Protein AF-A0A2K3M4E5-F1 (afdb_monomer)

Secondary structure (DSSP, 8-state):
-HHHHHHHHHHHHHHHHHHHHS--PPPPP-------TTSPPPHHHHHHHHHHHHHHHHHHHHHHHHHHHTTSS-HHHHHHHHT-GGG-

Solvent-accessible surface area (backbone atoms only — not comparable to full-atom values): 5466 Å² total; per-residue (Å²): 115,76,66,62,53,53,50,50,53,53,54,52,50,54,55,49,54,52,60,68,73,44,78,77,76,76,75,75,75,84,67,81,80,71,80,65,82,86,60,82,79,50,73,69,55,51,52,55,49,49,53,49,53,54,51,52,50,54,53,51,52,52,52,50,52,54,33,38,78,68,66,77,41,52,72,72,57,49,21,60,75,71,69,43,57,94,79,111

Organism: Trifolium pratense (NCBI:txid57577)

Mean predicted aligned error: 15.54 Å

Foldseek 3Di:
DVVVVVVVVVVVVVVVVVCVPDDPDDPPDDDPPPPPVPDDDDPVRVVVVVVVVVVVLVVVLVVLVVCCVVVVDDPCRSCVVNVVNVVD

Sequence (88 aa):
DKSREKQRKKNLLVKKEAKEKEPKPKKPKKTPIVPTAMRKKTAKQRRAQQTVEDEEELTQEYRLLKKLKKGTIDENEYAKLTGTEDLL

Nearest PDB structures (foldseek):
  7r81-assembly1_T1  TM=7.127E-01  e=9.896E-01  Neurospora crassa
  4v8p-assembly4_G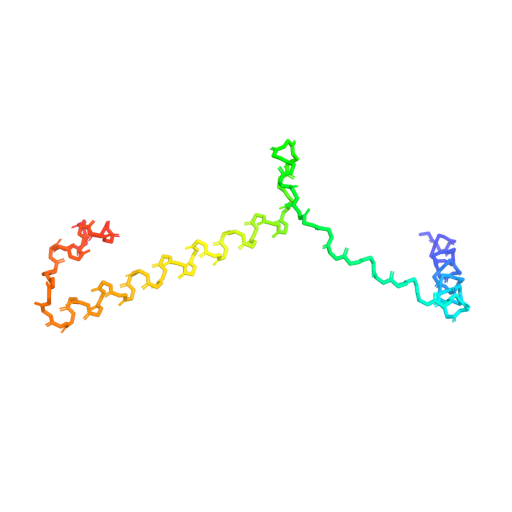O  TM=5.568E-01  e=7.011E-01  Tetrahymena thermophila
  4v8p-assembly3_EO  TM=5.568E-01  e=9.237E-01  Tetrahymena thermophila
  4v8p-assembly1_BO  TM=5.567E-01  e=1.060E+00  Tetrahymena thermophila
  9bdp-assembly1_AL19  TM=5.614E-01  e=2.597E+00  Oryctolagus cuniculus

Radius of gyration: 26.34 Å; Cα contacts (8 Å, |Δi|>4): 19; chains: 1; bounding box: 52×32×66 Å

Structure (mmCIF, N/CA/C/O backbone):
data_AF-A0A2K3M4E5-F1
#
_entry.id   AF-A0A2K3M4E5-F1
#
loop_
_atom_site.group_PDB
_atom_site.id
_atom_site.type_symbol
_atom_site.label_atom_id
_atom_site.label_alt_id
_atom_site.label_comp_id
_atom_s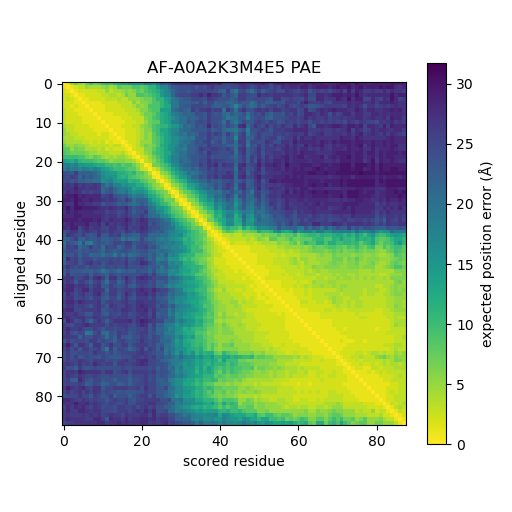ite.label_asym_id
_atom_site.label_entity_id
_atom_site.label_seq_id
_atom_site.pdbx_PDB_ins_code
_atom_site.Cartn_x
_atom_site.Cartn_y
_atom_site.Cartn_z
_atom_site.occupancy
_atom_site.B_iso_or_equiv
_atom_site.auth_seq_id
_atom_site.auth_comp_id
_atom_site.auth_asym_id
_atom_site.auth_atom_id
_atom_site.pdbx_PDB_model_num
ATOM 1 N N . ASP A 1 1 ? 32.439 5.618 -31.001 1.00 74.69 1 ASP A N 1
ATOM 2 C CA . ASP A 1 1 ? 32.995 5.029 -32.235 1.00 74.69 1 ASP A CA 1
ATOM 3 C C . ASP A 1 1 ? 31.937 5.037 -33.339 1.00 74.69 1 ASP A C 1
ATOM 5 O O . ASP A 1 1 ? 30.924 4.348 -33.236 1.00 74.69 1 ASP A O 1
ATOM 9 N N . LYS A 1 2 ? 32.131 5.883 -34.358 1.00 82.19 2 LYS A N 1
ATOM 10 C CA . LYS A 1 2 ? 31.155 6.123 -35.440 1.00 82.19 2 LYS A CA 1
ATOM 11 C C . LYS A 1 2 ? 30.957 4.886 -36.332 1.00 82.19 2 LYS A C 1
ATOM 13 O O . LYS A 1 2 ? 29.906 4.745 -36.956 1.00 82.19 2 LYS A O 1
ATOM 18 N N . SER A 1 3 ? 31.940 3.985 -36.386 1.00 82.81 3 SER A N 1
ATOM 19 C CA . SER A 1 3 ? 31.883 2.748 -37.178 1.00 82.81 3 SER A CA 1
ATOM 20 C C . SER A 1 3 ? 30.871 1.751 -36.594 1.00 82.81 3 SER A C 1
ATOM 22 O O . SER A 1 3 ? 29.985 1.252 -37.293 1.00 82.81 3 SER A O 1
ATOM 24 N N . ARG A 1 4 ? 30.925 1.560 -35.273 1.00 84.38 4 ARG A N 1
ATOM 25 C CA . ARG A 1 4 ? 30.067 0.652 -34.507 1.00 84.38 4 ARG A CA 1
ATOM 26 C C . ARG A 1 4 ? 28.596 1.043 -34.593 1.00 84.38 4 ARG A C 1
ATOM 28 O O . ARG A 1 4 ? 27.719 0.186 -34.683 1.00 84.38 4 ARG A O 1
ATOM 35 N N . GLU A 1 5 ? 28.315 2.341 -34.607 1.00 83.25 5 GLU A N 1
ATOM 36 C CA . GLU A 1 5 ? 26.950 2.847 -34.723 1.00 83.25 5 GLU A CA 1
ATOM 37 C C . GLU A 1 5 ? 26.380 2.691 -36.139 1.00 83.25 5 GLU A C 1
ATOM 39 O O . GLU A 1 5 ? 25.220 2.301 -36.299 1.00 83.25 5 GLU A O 1
ATOM 44 N N . LYS A 1 6 ? 27.212 2.866 -37.176 1.00 89.06 6 LYS A N 1
ATOM 45 C CA . LYS A 1 6 ? 26.840 2.531 -38.560 1.00 89.06 6 LYS A CA 1
ATOM 46 C C . LYS A 1 6 ? 26.530 1.038 -38.712 1.00 89.06 6 LYS A C 1
ATOM 48 O O . LYS A 1 6 ? 25.531 0.687 -39.338 1.00 89.06 6 LYS A O 1
ATOM 53 N N . GLN A 1 7 ? 27.329 0.163 -38.099 1.00 87.75 7 GLN A N 1
ATOM 54 C CA . GLN A 1 7 ? 27.096 -1.285 -38.125 1.00 87.75 7 GLN A CA 1
ATOM 55 C C . GLN A 1 7 ? 25.799 -1.670 -37.400 1.00 87.75 7 GLN A C 1
ATOM 57 O O . GLN A 1 7 ? 25.012 -2.466 -37.913 1.00 87.75 7 GLN A O 1
ATOM 62 N N . ARG A 1 8 ? 25.516 -1.047 -36.247 1.00 89.81 8 ARG A N 1
ATOM 63 C CA . ARG A 1 8 ? 24.247 -1.239 -35.528 1.00 89.81 8 ARG A CA 1
ATOM 64 C C . ARG A 1 8 ? 23.041 -0.872 -36.387 1.00 89.81 8 ARG A C 1
ATOM 66 O O . ARG A 1 8 ? 22.101 -1.659 -36.447 1.00 89.81 8 ARG A O 1
ATOM 73 N N . LYS A 1 9 ? 23.073 0.276 -37.074 1.00 89.44 9 LYS A N 1
ATOM 74 C CA . LYS A 1 9 ? 21.972 0.720 -37.948 1.00 89.44 9 LYS A CA 1
ATOM 75 C C . LYS A 1 9 ? 21.744 -0.237 -39.121 1.00 89.44 9 LYS A C 1
ATOM 77 O O . LYS A 1 9 ? 20.599 -0.605 -39.368 1.00 89.44 9 LYS A O 1
ATOM 82 N N . LYS A 1 10 ? 22.812 -0.712 -39.775 1.00 91.06 10 LYS A N 1
ATOM 83 C CA . LYS A 1 10 ? 22.711 -1.720 -40.850 1.00 91.06 10 LYS A CA 1
ATOM 84 C C . LYS A 1 10 ? 22.067 -3.019 -40.357 1.00 91.06 10 LYS A C 1
ATOM 86 O O . LYS A 1 10 ? 21.098 -3.483 -40.946 1.00 91.06 10 LYS A O 1
ATOM 91 N N . ASN A 1 11 ? 22.529 -3.547 -39.224 1.00 89.06 11 ASN A N 1
ATOM 92 C CA . ASN A 1 11 ? 21.979 -4.777 -38.648 1.00 89.06 11 ASN A CA 1
ATOM 93 C C . ASN A 1 11 ? 20.509 -4.621 -38.219 1.00 89.06 11 ASN A C 1
ATOM 95 O O . ASN A 1 11 ? 19.739 -5.576 -38.289 1.00 89.06 11 ASN A O 1
ATOM 99 N N . LEU A 1 12 ? 20.112 -3.425 -37.774 1.00 85.12 12 LEU A N 1
ATOM 100 C CA . LEU A 1 12 ? 18.727 -3.102 -37.424 1.00 85.12 12 LEU A CA 1
ATOM 101 C C . LEU A 1 12 ? 17.800 -3.123 -38.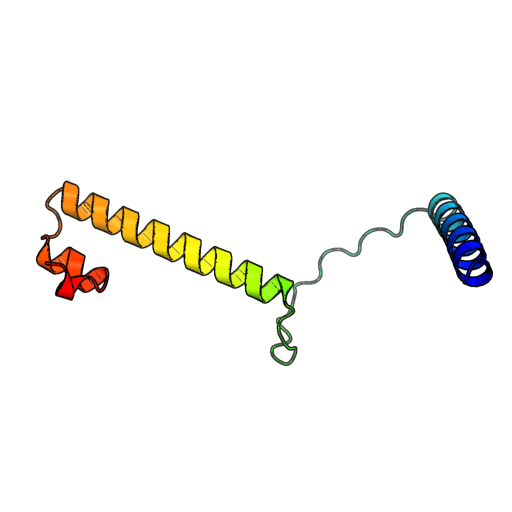641 1.00 85.12 12 LEU A C 1
ATOM 103 O O . LEU A 1 12 ? 16.685 -3.624 -38.528 1.00 85.12 12 LEU A O 1
ATOM 107 N N . LEU A 1 13 ? 18.252 -2.605 -39.783 1.00 84.06 13 LEU A N 1
ATOM 108 C CA . LEU A 1 13 ? 17.473 -2.605 -41.022 1.00 84.06 13 LEU A CA 1
ATOM 109 C C . LEU A 1 13 ? 17.311 -4.026 -41.571 1.00 84.06 13 LEU A C 1
ATOM 111 O O . LEU A 1 13 ? 16.185 -4.450 -41.805 1.00 84.06 13 LEU A O 1
ATOM 115 N N . VAL A 1 14 ? 18.398 -4.803 -41.631 1.00 82.69 14 VAL A N 1
ATOM 116 C CA . VAL A 1 14 ? 18.361 -6.211 -42.071 1.00 82.69 14 VAL A CA 1
ATOM 117 C C . VAL A 1 14 ? 17.417 -7.047 -41.198 1.00 82.69 14 VAL A C 1
ATOM 119 O O . VAL A 1 14 ? 16.627 -7.834 -41.709 1.00 82.69 14 VAL A O 1
ATOM 122 N N . LYS A 1 15 ? 17.427 -6.840 -39.874 1.00 78.88 15 LYS A N 1
ATOM 123 C CA . LYS A 1 15 ? 16.496 -7.524 -38.960 1.00 78.88 15 LYS A CA 1
ATOM 124 C C . LYS A 1 15 ? 15.037 -7.112 -39.151 1.00 78.88 15 LYS A C 1
ATOM 126 O O . LYS A 1 15 ? 14.160 -7.934 -38.903 1.00 78.88 15 LYS A O 1
ATOM 131 N N . LYS A 1 16 ? 14.759 -5.859 -39.524 1.00 77.25 16 LYS A N 1
ATOM 132 C CA . LYS A 1 16 ? 13.391 -5.402 -39.814 1.00 77.25 16 LYS A CA 1
ATOM 133 C C . LYS A 1 16 ? 12.874 -6.032 -41.104 1.00 77.25 16 LYS A C 1
ATOM 135 O O . LYS A 1 16 ? 11.788 -6.594 -41.086 1.00 77.25 16 LYS A O 1
ATOM 140 N N . GLU A 1 17 ? 13.686 -6.018 -42.158 1.00 73.44 17 GLU A N 1
ATOM 141 C CA . GLU A 1 17 ? 13.327 -6.582 -43.462 1.00 73.44 17 GLU A CA 1
ATOM 142 C C . GLU A 1 17 ? 13.153 -8.110 -43.402 1.00 73.44 17 GLU A C 1
ATOM 144 O O . GLU A 1 17 ? 12.182 -8.644 -43.932 1.00 73.44 17 GLU A O 1
ATOM 149 N N . ALA A 1 18 ? 14.019 -8.821 -42.670 1.00 70.25 18 ALA A N 1
ATOM 150 C CA . ALA A 1 18 ? 13.853 -10.256 -42.422 1.00 70.25 18 ALA A CA 1
ATOM 151 C C . ALA A 1 18 ? 12.549 -10.569 -41.663 1.00 70.25 18 ALA A C 1
ATOM 153 O O . ALA A 1 18 ? 11.860 -11.535 -41.969 1.00 70.25 18 ALA A O 1
ATOM 154 N N . LYS A 1 19 ? 12.167 -9.713 -40.707 1.00 64.62 19 LYS A N 1
ATOM 155 C CA . LYS A 1 19 ? 10.942 -9.876 -39.911 1.00 64.62 19 LYS A CA 1
ATOM 156 C C . LYS A 1 19 ? 9.660 -9.537 -40.685 1.00 64.62 19 LYS A C 1
ATOM 158 O O . LYS A 1 19 ? 8.589 -9.969 -40.268 1.00 64.62 19 LYS A O 1
ATOM 163 N N . GLU A 1 20 ? 9.755 -8.755 -41.760 1.00 63.84 20 GLU A N 1
ATOM 164 C CA . GLU A 1 20 ? 8.642 -8.497 -42.687 1.00 63.84 20 GLU A CA 1
ATOM 165 C C . GLU A 1 20 ? 8.489 -9.601 -43.738 1.00 63.84 20 GLU A C 1
ATOM 167 O O . GLU A 1 20 ? 7.361 -9.935 -44.093 1.00 63.84 20 GLU A O 1
ATOM 172 N N . LYS A 1 21 ? 9.598 -10.192 -44.207 1.00 61.78 21 LYS A N 1
ATOM 173 C CA . LYS A 1 21 ? 9.575 -11.277 -45.203 1.00 61.78 21 LYS A CA 1
ATOM 174 C C . LYS A 1 21 ? 9.242 -12.647 -44.608 1.00 61.78 21 LYS A C 1
ATOM 176 O O . LYS A 1 21 ? 8.690 -13.488 -45.312 1.00 61.78 21 LYS A O 1
ATOM 181 N N . GLU A 1 22 ? 9.535 -12.885 -43.331 1.00 57.75 22 GLU A N 1
ATOM 182 C CA . GLU A 1 22 ? 9.135 -14.125 -42.664 1.00 57.75 22 GLU A CA 1
ATOM 183 C C . GLU A 1 22 ? 7.685 -14.039 -42.148 1.00 57.75 22 GLU A C 1
ATOM 185 O O . GLU A 1 22 ? 7.353 -13.136 -41.369 1.00 57.75 22 GLU A O 1
ATOM 190 N N . PRO A 1 23 ? 6.792 -14.985 -42.510 1.00 59.50 23 PRO A N 1
ATOM 191 C CA . PRO A 1 23 ? 5.484 -15.069 -41.880 1.00 59.50 23 PRO A CA 1
ATOM 192 C C . PRO A 1 23 ? 5.681 -15.287 -40.378 1.00 59.50 23 PRO A C 1
ATOM 194 O O . PRO A 1 23 ? 6.349 -16.232 -39.958 1.00 59.50 23 PRO A O 1
ATOM 197 N N . LYS A 1 24 ? 5.102 -14.385 -39.571 1.00 63.50 24 LYS A N 1
ATOM 198 C CA . LYS A 1 24 ? 5.170 -14.383 -38.100 1.00 63.50 24 LYS A CA 1
ATOM 199 C C . LYS A 1 24 ? 5.123 -15.823 -37.564 1.00 63.50 24 LYS A C 1
ATOM 201 O O . LYS A 1 24 ? 4.098 -16.483 -37.769 1.00 63.50 24 LYS A O 1
ATOM 206 N N . PRO A 1 25 ? 6.155 -16.313 -36.848 1.00 61.25 25 PRO A N 1
ATOM 207 C CA . PRO A 1 25 ? 6.080 -17.632 -36.241 1.00 61.25 25 PRO A CA 1
ATOM 208 C C . PRO A 1 25 ? 4.860 -17.656 -35.318 1.00 61.25 25 PRO A C 1
ATOM 210 O O . PRO A 1 25 ? 4.698 -16.794 -34.445 1.00 61.25 25 PRO A O 1
ATOM 213 N N . LYS A 1 26 ? 3.953 -18.607 -35.570 1.00 63.56 26 LYS A N 1
ATOM 214 C CA . LYS A 1 26 ? 2.761 -18.825 -34.748 1.00 63.56 26 LYS A CA 1
ATOM 215 C C . LYS A 1 26 ? 3.233 -18.968 -33.303 1.00 63.56 26 LYS A C 1
ATOM 217 O O . LYS A 1 26 ? 4.061 -19.828 -33.009 1.00 63.56 26 LYS A O 1
ATOM 222 N N . LYS A 1 27 ? 2.745 -18.094 -32.415 1.00 61.41 27 LYS A N 1
ATOM 223 C CA . LYS A 1 27 ? 3.073 -18.141 -30.984 1.00 61.41 27 LYS A CA 1
ATOM 224 C C . LYS A 1 27 ? 2.824 -19.575 -30.493 1.00 61.41 27 LYS A C 1
ATOM 226 O O . LYS A 1 27 ? 1.701 -20.052 -30.682 1.00 61.41 27 LYS A O 1
ATOM 231 N N . PRO A 1 28 ? 3.806 -20.268 -29.891 1.00 61.59 28 PRO A N 1
ATOM 232 C CA . PRO A 1 28 ? 3.530 -21.566 -29.300 1.00 61.59 28 PRO A CA 1
ATOM 233 C C . PRO A 1 28 ? 2.449 -21.382 -28.230 1.00 61.59 28 PRO A C 1
ATOM 235 O O . PRO A 1 28 ? 2.489 -20.424 -27.448 1.00 61.59 28 PRO A O 1
ATOM 238 N N . LYS A 1 29 ? 1.441 -22.264 -28.240 1.00 61.66 29 LYS A N 1
ATOM 239 C CA . LYS A 1 29 ? 0.417 -22.327 -27.190 1.00 61.66 29 LYS A CA 1
ATOM 240 C C . LYS A 1 29 ? 1.147 -22.404 -25.849 1.00 61.66 29 LYS A C 1
ATOM 242 O O . LYS A 1 29 ? 2.108 -23.160 -25.732 1.00 61.66 29 LYS A O 1
ATOM 247 N N . LYS A 1 30 ? 0.725 -21.585 -24.878 1.00 57.97 30 LYS A N 1
ATOM 248 C CA . LYS A 1 30 ? 1.316 -21.528 -23.535 1.00 57.97 30 LYS A CA 1
ATOM 249 C C . LYS A 1 30 ? 1.360 -22.951 -22.970 1.00 57.97 30 LYS A C 1
ATOM 251 O O . LYS A 1 30 ? 0.324 -23.488 -22.593 1.00 57.97 30 LYS A O 1
ATOM 256 N N . THR A 1 31 ? 2.536 -23.567 -22.954 1.00 62.88 31 THR A N 1
ATOM 257 C CA . THR A 1 31 ? 2.767 -24.783 -22.178 1.00 62.88 31 THR A CA 1
ATOM 258 C C . THR A 1 31 ? 2.551 -24.426 -20.709 1.00 62.88 31 THR A C 1
ATOM 260 O O . THR A 1 31 ? 2.954 -23.323 -20.313 1.00 62.88 31 THR A O 1
ATOM 263 N N . PRO A 1 32 ? 1.917 -25.292 -19.901 1.00 57.66 32 PRO A N 1
ATOM 264 C CA . PRO A 1 32 ? 1.790 -25.038 -18.475 1.00 57.66 32 PRO A CA 1
ATOM 265 C C . PRO A 1 32 ? 3.189 -24.782 -17.920 1.00 57.66 32 PRO A C 1
ATOM 267 O O . PRO A 1 32 ? 4.122 -25.551 -18.159 1.00 57.66 32 PRO A O 1
ATOM 270 N N . ILE A 1 33 ? 3.348 -23.630 -17.271 1.00 62.78 33 ILE A N 1
ATOM 271 C CA . ILE A 1 33 ? 4.590 -23.235 -16.620 1.00 62.78 33 ILE A CA 1
ATOM 272 C C . ILE A 1 33 ? 4.719 -24.171 -15.426 1.00 62.78 33 ILE A C 1
ATOM 274 O O . ILE A 1 33 ? 4.230 -23.874 -14.343 1.00 62.78 33 ILE A O 1
ATOM 278 N N . VAL A 1 34 ? 5.322 -25.339 -15.641 1.00 62.97 34 VAL A N 1
ATOM 279 C CA . VAL A 1 34 ? 5.804 -26.164 -14.540 1.00 62.97 34 VAL A CA 1
ATOM 280 C C . VAL A 1 34 ? 6.811 -25.277 -13.809 1.00 62.97 34 VAL A C 1
ATOM 282 O O . VAL A 1 34 ? 7.768 -24.818 -14.447 1.00 62.97 34 VAL A O 1
ATOM 285 N N . PRO A 1 35 ? 6.592 -24.940 -12.527 1.00 60.34 35 PRO A N 1
ATOM 286 C CA . PRO A 1 35 ? 7.524 -24.102 -11.804 1.00 60.34 35 PRO A CA 1
ATOM 287 C C . PRO A 1 35 ? 8.813 -24.906 -11.659 1.00 60.34 35 PRO A C 1
ATOM 289 O O . PRO A 1 35 ? 8.940 -25.773 -10.801 1.00 60.34 35 PRO A O 1
ATOM 292 N N . THR A 1 36 ? 9.788 -24.644 -12.528 1.00 61.50 36 THR A N 1
ATOM 293 C CA . THR A 1 36 ? 11.159 -25.103 -12.329 1.00 61.50 36 THR A CA 1
ATOM 294 C C . THR A 1 36 ? 11.693 -24.349 -11.115 1.00 61.50 36 THR A C 1
ATOM 296 O O . THR A 1 36 ? 12.305 -23.290 -11.262 1.00 61.50 36 THR A O 1
ATOM 299 N N . ALA A 1 37 ? 11.411 -24.875 -9.921 1.00 61.34 37 ALA A N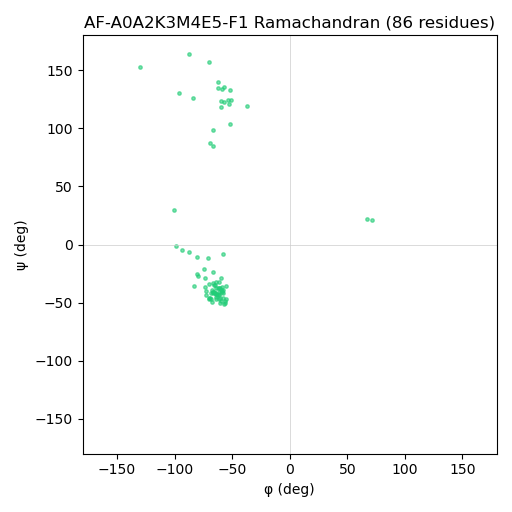 1
ATOM 300 C CA . ALA A 1 37 ? 11.742 -24.310 -8.611 1.00 61.34 37 ALA A CA 1
ATOM 301 C C . ALA A 1 37 ? 13.252 -24.064 -8.407 1.00 61.34 37 ALA A C 1
ATOM 303 O O . ALA A 1 37 ? 13.659 -23.412 -7.455 1.00 61.34 37 ALA A O 1
ATOM 304 N N . MET A 1 38 ? 14.089 -24.535 -9.333 1.00 68.19 38 MET A N 1
ATOM 305 C CA . MET A 1 38 ? 15.543 -24.384 -9.307 1.00 68.19 38 MET A CA 1
ATOM 306 C C . MET A 1 38 ? 16.057 -23.087 -9.961 1.00 68.19 38 MET A C 1
ATOM 308 O O . MET A 1 38 ? 17.254 -22.812 -9.911 1.00 68.19 38 MET A O 1
ATOM 312 N N . ARG A 1 39 ? 15.205 -22.275 -10.609 1.00 75.56 39 ARG A N 1
ATOM 313 C CA . ARG A 1 39 ? 15.646 -21.033 -11.277 1.00 75.56 39 ARG A CA 1
ATOM 314 C C . ARG A 1 39 ? 15.456 -19.814 -10.3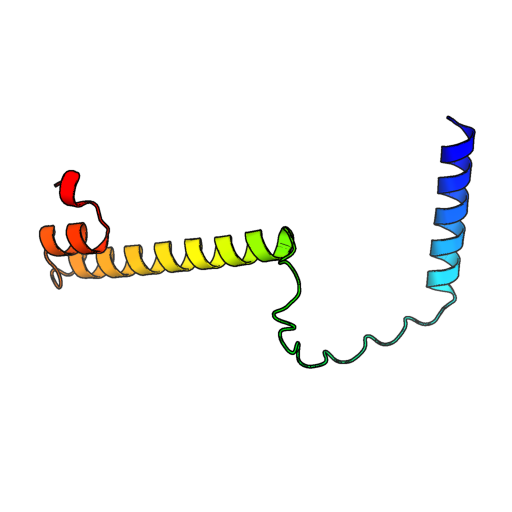77 1.00 75.56 39 ARG A C 1
ATOM 316 O O . ARG A 1 39 ? 14.367 -19.574 -9.863 1.00 75.56 39 ARG A O 1
ATOM 323 N N . LYS A 1 40 ? 16.507 -18.994 -10.251 1.00 84.00 40 LYS A N 1
ATOM 324 C CA . LYS A 1 40 ? 16.439 -17.698 -9.555 1.00 84.00 40 LYS A CA 1
ATOM 325 C C . LYS A 1 40 ? 15.351 -16.817 -10.185 1.00 84.00 40 LYS A C 1
ATOM 327 O O . LYS A 1 40 ? 15.279 -16.700 -11.409 1.00 84.00 40 LYS A O 1
ATOM 332 N N . LYS A 1 41 ? 14.539 -16.163 -9.347 1.00 85.25 41 LYS A N 1
ATOM 333 C CA . LYS A 1 41 ? 13.521 -15.200 -9.796 1.00 85.25 41 LYS A CA 1
ATOM 334 C C . LYS A 1 41 ? 14.191 -14.022 -10.503 1.00 85.25 41 LYS A C 1
ATOM 336 O O . LYS A 1 41 ? 15.171 -13.456 -10.015 1.00 85.25 41 LYS A O 1
ATOM 341 N N . THR A 1 42 ? 13.643 -13.626 -11.646 1.00 89.88 42 THR A N 1
ATOM 342 C CA . THR A 1 42 ? 14.088 -12.411 -12.345 1.00 89.88 42 THR A CA 1
ATOM 343 C C . THR A 1 42 ? 13.665 -11.160 -11.569 1.00 89.88 42 THR A C 1
ATOM 345 O O . THR A 1 42 ? 12.686 -11.183 -10.825 1.00 89.88 42 THR A O 1
ATOM 348 N N . ALA A 1 43 ? 14.352 -10.030 -11.771 1.00 91.19 43 ALA A N 1
ATOM 349 C CA . ALA A 1 43 ? 13.974 -8.764 -11.133 1.00 91.19 43 ALA A CA 1
ATOM 350 C C . ALA A 1 43 ? 12.517 -8.362 -11.433 1.00 91.19 43 ALA A C 1
ATOM 352 O O . ALA A 1 43 ? 11.827 -7.861 -10.553 1.00 91.19 43 ALA A O 1
ATOM 353 N N . LYS A 1 44 ? 12.031 -8.647 -12.650 1.00 90.94 44 LYS A N 1
ATOM 354 C CA . LYS A 1 44 ? 10.637 -8.403 -13.038 1.00 90.94 44 LYS A CA 1
ATOM 355 C C . LYS A 1 44 ? 9.654 -9.242 -12.219 1.00 90.94 44 LYS A C 1
ATOM 357 O O . LYS A 1 44 ? 8.638 -8.718 -11.790 1.00 90.94 44 LYS A O 1
ATOM 362 N N . GLN A 1 45 ? 9.962 -10.519 -11.996 1.00 90.31 45 GLN A N 1
ATOM 363 C CA . GLN A 1 45 ? 9.124 -11.402 -11.181 1.00 90.31 45 GLN A CA 1
ATOM 364 C C . GLN A 1 45 ? 9.124 -10.991 -9.709 1.00 90.31 45 GLN A C 1
ATOM 366 O O . GLN A 1 45 ? 8.072 -11.025 -9.092 1.00 90.31 45 GLN A O 1
ATOM 371 N N . ARG A 1 46 ? 10.273 -10.562 -9.166 1.00 90.56 46 ARG A N 1
ATOM 372 C CA . ARG A 1 46 ? 10.340 -10.055 -7.785 1.00 90.56 46 ARG A CA 1
ATOM 373 C C . ARG A 1 46 ? 9.469 -8.818 -7.589 1.00 90.56 46 ARG A C 1
ATOM 375 O O . ARG A 1 46 ? 8.682 -8.797 -6.662 1.00 90.56 46 ARG A O 1
ATOM 382 N N . ARG A 1 47 ? 9.557 -7.844 -8.502 1.00 91.25 47 ARG A N 1
ATOM 383 C CA . ARG A 1 47 ? 8.700 -6.648 -8.456 1.00 91.25 47 ARG A CA 1
ATOM 384 C C . ARG A 1 47 ? 7.220 -6.997 -8.570 1.00 91.25 47 ARG A C 1
ATOM 386 O O . ARG A 1 47 ? 6.432 -6.456 -7.823 1.00 91.25 47 ARG A O 1
ATOM 393 N N . ALA A 1 48 ? 6.861 -7.902 -9.481 1.00 91.62 48 ALA A N 1
ATOM 394 C CA . ALA A 1 48 ? 5.470 -8.321 -9.645 1.00 91.62 48 ALA A CA 1
ATOM 395 C C . ALA A 1 48 ? 4.917 -9.046 -8.408 1.00 91.62 48 ALA A C 1
ATOM 397 O O . ALA A 1 48 ? 3.742 -8.913 -8.107 1.00 91.62 48 ALA A O 1
ATOM 398 N N . GLN A 1 49 ? 5.746 -9.826 -7.712 1.00 89.06 49 GLN A N 1
ATOM 399 C CA . GLN A 1 49 ? 5.339 -10.462 -6.463 1.00 89.06 49 GLN A CA 1
ATOM 400 C C . GLN A 1 49 ? 5.169 -9.426 -5.351 1.00 89.06 49 GLN A C 1
ATOM 402 O O . GLN A 1 49 ? 4.139 -9.429 -4.697 1.00 89.06 49 GLN A O 1
ATOM 407 N N . GLN A 1 50 ? 6.134 -8.515 -5.209 1.00 91.00 50 GLN A N 1
ATOM 408 C CA . GLN A 1 50 ? 6.061 -7.434 -4.231 1.00 91.00 50 GLN A CA 1
ATOM 409 C C . GLN A 1 50 ? 4.783 -6.606 -4.411 1.00 91.00 50 GLN A C 1
ATOM 411 O O . GLN A 1 50 ? 4.048 -6.420 -3.460 1.00 91.00 50 GLN A O 1
ATOM 416 N N . THR A 1 51 ? 4.445 -6.205 -5.642 1.00 91.50 51 THR A N 1
ATOM 417 C CA . THR A 1 51 ? 3.215 -5.432 -5.885 1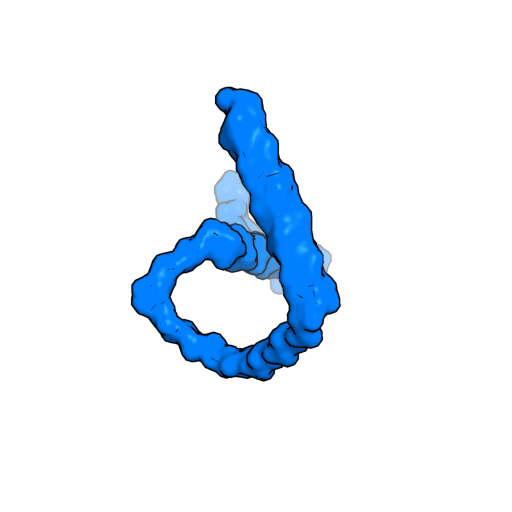.00 91.50 51 THR A CA 1
ATOM 418 C C . THR A 1 51 ? 1.943 -6.185 -5.507 1.00 91.50 51 THR A C 1
ATOM 420 O O . THR A 1 51 ? 0.972 -5.555 -5.120 1.00 91.50 51 THR A O 1
ATOM 423 N N . VAL A 1 52 ? 1.927 -7.515 -5.638 1.00 91.38 52 VAL A N 1
ATOM 424 C CA . VAL A 1 52 ? 0.764 -8.320 -5.233 1.00 91.38 52 VAL A CA 1
ATOM 425 C C . VAL A 1 52 ? 0.671 -8.394 -3.711 1.00 91.38 52 VAL A C 1
ATOM 427 O O . VAL A 1 52 ? -0.415 -8.227 -3.175 1.00 91.38 52 VAL A O 1
ATOM 430 N N . GLU A 1 53 ? 1.797 -8.600 -3.024 1.00 90.38 53 GLU A N 1
ATOM 431 C CA . GLU A 1 53 ? 1.856 -8.608 -1.556 1.00 90.38 53 GLU A CA 1
ATOM 432 C C . GLU A 1 53 ? 1.413 -7.247 -0.984 1.00 90.38 53 GLU A C 1
ATOM 434 O O . GLU A 1 53 ? 0.533 -7.214 -0.127 1.00 90.38 53 GLU A O 1
ATOM 439 N N . ASP A 1 54 ? 1.915 -6.141 -1.547 1.00 91.56 54 ASP A N 1
ATOM 440 C CA . ASP A 1 54 ? 1.542 -4.774 -1.154 1.00 91.56 54 ASP A CA 1
ATOM 441 C C . ASP A 1 54 ? 0.033 -4.501 -1.384 1.00 91.56 54 ASP A C 1
ATOM 443 O O . ASP A 1 54 ? -0.641 -3.872 -0.564 1.00 91.56 54 ASP A O 1
ATOM 447 N N . GLU A 1 55 ? -0.533 -4.969 -2.507 1.00 92.25 55 GLU A N 1
ATOM 448 C CA . GLU A 1 55 ? -1.971 -4.841 -2.797 1.00 92.25 55 GLU A CA 1
ATOM 449 C C . GLU A 1 55 ? -2.826 -5.675 -1.829 1.00 92.25 55 GLU A C 1
ATOM 451 O O . GLU A 1 55 ? -3.872 -5.216 -1.361 1.00 92.25 55 GLU A O 1
ATOM 456 N N . GLU A 1 56 ? -2.395 -6.897 -1.515 1.00 93.06 56 GLU A N 1
ATOM 457 C CA . GLU A 1 56 ? -3.082 -7.772 -0.567 1.00 93.06 56 GLU A CA 1
ATOM 458 C C . GLU A 1 56 ? -3.085 -7.168 0.841 1.00 93.06 56 GLU A C 1
ATOM 460 O O . GLU A 1 56 ? -4.151 -7.113 1.460 1.00 93.06 56 GLU A O 1
ATOM 465 N N . GLU A 1 57 ? -1.952 -6.649 1.313 1.00 90.50 57 GLU A N 1
ATOM 466 C CA . GLU A 1 57 ? -1.828 -5.952 2.599 1.00 90.50 57 GLU A CA 1
ATOM 467 C C . GLU A 1 57 ? -2.803 -4.767 2.680 1.00 90.50 57 GLU A C 1
ATOM 469 O O . GLU A 1 57 ? -3.657 -4.720 3.572 1.00 90.50 57 GLU A O 1
ATOM 474 N N . LEU A 1 58 ? -2.812 -3.900 1.659 1.00 93.06 58 LEU A N 1
ATOM 475 C CA . LEU A 1 58 ? -3.723 -2.754 1.592 1.00 93.06 58 LEU A CA 1
ATOM 476 C C . LEU A 1 58 ? -5.205 -3.172 1.643 1.00 93.06 58 LEU A C 1
ATOM 478 O O . LEU A 1 58 ? -6.035 -2.524 2.290 1.00 93.06 58 LEU A O 1
ATOM 482 N N . THR A 1 59 ? -5.576 -4.261 0.961 1.00 94.25 59 THR A N 1
ATOM 483 C CA . THR A 1 59 ? -6.965 -4.749 0.987 1.00 94.25 59 THR A CA 1
ATOM 484 C C . THR A 1 59 ? -7.361 -5.338 2.340 1.00 94.25 59 THR A C 1
ATOM 486 O O . THR A 1 59 ? -8.519 -5.195 2.757 1.00 94.25 59 THR A O 1
ATOM 489 N N . GLN A 1 60 ? -6.424 -5.985 3.038 1.00 94.25 60 GLN A N 1
ATOM 490 C CA . GLN A 1 60 ? -6.642 -6.526 4.376 1.00 94.25 60 GLN A CA 1
ATOM 491 C C . GLN A 1 60 ? -6.831 -5.398 5.390 1.00 94.25 60 GLN A C 1
ATOM 493 O O . GLN A 1 60 ? -7.847 -5.394 6.093 1.00 94.25 60 GLN A O 1
ATOM 498 N N . GLU A 1 61 ? -5.944 -4.402 5.393 1.00 93.12 61 GLU A N 1
ATOM 499 C CA . GLU A 1 61 ? -6.054 -3.211 6.241 1.00 93.12 61 GLU A CA 1
ATOM 500 C C . GLU A 1 61 ? -7.379 -2.479 6.019 1.00 93.12 61 GLU A C 1
ATOM 502 O O . GLU A 1 61 ? -8.128 -2.224 6.965 1.00 93.12 61 GLU A O 1
ATOM 507 N N . TYR A 1 62 ? -7.754 -2.226 4.759 1.00 94.88 62 TYR A N 1
ATOM 508 C CA . TYR A 1 62 ? -9.031 -1.586 4.436 1.00 94.88 62 TYR A CA 1
ATOM 509 C C . TYR A 1 62 ? -10.232 -2.381 4.973 1.00 94.88 62 TYR A C 1
ATOM 511 O O . TYR A 1 62 ? -11.216 -1.812 5.464 1.00 94.88 62 TYR A O 1
ATOM 519 N N . ARG A 1 63 ? -10.175 -3.717 4.903 1.00 96.00 63 ARG A N 1
ATOM 520 C CA . ARG A 1 63 ? -11.232 -4.586 5.434 1.00 96.00 63 ARG A CA 1
ATOM 521 C C . ARG A 1 63 ? -11.316 -4.500 6.956 1.00 96.00 63 ARG A C 1
ATOM 523 O O . ARG A 1 63 ? -12.434 -4.474 7.476 1.00 96.00 63 ARG A O 1
ATOM 530 N N . LEU A 1 64 ? -10.183 -4.464 7.652 1.00 95.81 64 LEU A N 1
ATOM 531 C CA . LEU A 1 64 ? -10.124 -4.280 9.103 1.00 95.81 64 LEU A CA 1
ATOM 532 C C . LEU A 1 64 ? -10.667 -2.907 9.497 1.00 95.81 64 LEU A C 1
ATOM 534 O O . LEU A 1 64 ? -11.576 -2.830 10.319 1.00 95.81 64 LEU A O 1
ATOM 538 N N . LEU A 1 65 ? -10.248 -1.845 8.811 1.00 95.00 65 LEU A N 1
ATOM 539 C CA . LEU A 1 65 ? -10.725 -0.488 9.063 1.00 95.00 65 LEU A CA 1
ATOM 540 C C . LEU A 1 65 ? -12.245 -0.385 8.878 1.00 95.00 65 LEU A C 1
ATOM 542 O O . LEU A 1 65 ? -12.951 0.256 9.656 1.00 95.00 65 LEU A O 1
ATOM 546 N N . LYS A 1 66 ? -12.790 -1.076 7.872 1.00 97.56 66 LYS A N 1
ATOM 547 C CA . LYS A 1 66 ? -14.239 -1.156 7.658 1.00 97.56 66 LYS A CA 1
ATOM 548 C C . LYS A 1 66 ? -14.962 -1.904 8.782 1.00 97.56 66 LYS A C 1
ATOM 550 O O . LYS A 1 66 ? -16.100 -1.549 9.082 1.00 97.56 66 LYS A O 1
ATOM 555 N N . LYS A 1 67 ? -14.357 -2.939 9.375 1.00 96.94 67 LYS A N 1
ATOM 556 C CA . LYS A 1 67 ? -14.914 -3.636 10.550 1.00 96.94 67 LYS A CA 1
ATOM 557 C C . LYS A 1 67 ? -14.881 -2.739 11.786 1.00 96.94 67 LYS A C 1
ATOM 559 O O . LYS A 1 67 ? -15.891 -2.683 12.480 1.00 96.94 67 LYS A O 1
ATOM 564 N N . LEU A 1 68 ? -13.785 -2.006 11.994 1.00 95.50 68 LEU A N 1
ATOM 565 C CA . LEU A 1 68 ? -13.638 -1.048 13.091 1.00 95.50 68 LEU A CA 1
ATOM 566 C C . LEU A 1 68 ? -14.705 0.041 12.992 1.00 95.50 68 LEU A C 1
ATOM 568 O O . LEU A 1 68 ? -15.484 0.247 13.913 1.00 95.50 68 LEU A O 1
ATOM 572 N N . LYS A 1 69 ? -14.847 0.654 11.811 1.00 95.75 69 LYS A N 1
ATOM 573 C CA . LYS A 1 69 ? -15.875 1.675 11.556 1.00 95.75 69 LYS A CA 1
ATOM 574 C C . LYS A 1 69 ? -17.305 1.161 11.760 1.00 95.75 69 LYS A C 1
ATOM 576 O O . LYS A 1 69 ? -18.205 1.939 12.060 1.00 95.75 69 LYS A O 1
ATOM 581 N N . LYS A 1 70 ? -17.536 -0.135 11.548 1.00 96.81 70 LYS A N 1
ATOM 582 C CA . LYS A 1 70 ? -18.828 -0.780 11.815 1.00 96.81 70 LYS A CA 1
ATOM 583 C C . LYS A 1 70 ? -19.034 -1.131 13.292 1.00 96.81 70 LYS A C 1
ATOM 585 O O . LYS A 1 70 ? -20.140 -1.536 13.630 1.00 96.81 70 LYS A O 1
ATOM 590 N N . GLY A 1 71 ? -18.004 -1.033 14.132 1.00 94.00 71 GLY A N 1
ATOM 591 C CA . GLY A 1 71 ? -18.020 -1.490 15.522 1.00 94.00 71 GLY A CA 1
ATOM 592 C C . GLY A 1 71 ? -18.016 -3.014 15.662 1.00 94.00 71 GLY A C 1
ATOM 593 O O . GLY A 1 71 ? -18.484 -3.542 16.658 1.00 94.00 71 GLY A O 1
ATOM 594 N N . THR A 1 72 ? -17.575 -3.746 14.631 1.00 96.75 72 THR A N 1
ATOM 595 C CA . THR A 1 72 ? -17.434 -5.213 14.709 1.00 96.75 72 THR A CA 1
ATOM 596 C C . THR A 1 72 ? -16.142 -5.627 15.414 1.00 96.75 72 THR A C 1
ATOM 598 O O . THR A 1 72 ? -16.073 -6.740 15.919 1.00 96.75 72 THR A O 1
ATOM 601 N N . ILE A 1 73 ? -15.131 -4.758 15.391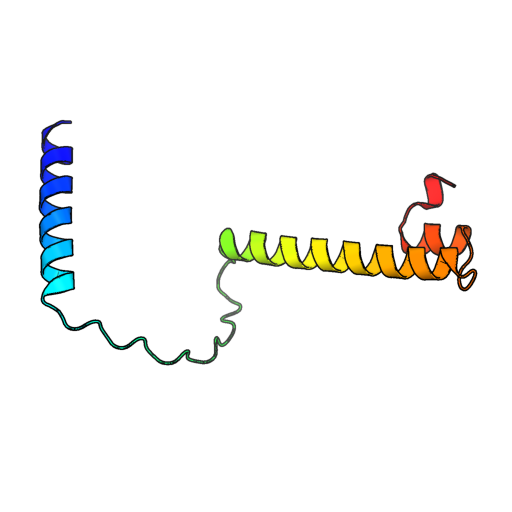 1.00 95.56 73 ILE A N 1
ATOM 602 C CA . ILE A 1 73 ? -13.870 -4.901 16.127 1.00 95.56 73 ILE A CA 1
ATOM 603 C C . ILE A 1 73 ? -13.608 -3.595 16.874 1.00 95.56 73 ILE A C 1
ATOM 605 O O . ILE A 1 73 ? -14.039 -2.537 16.402 1.00 95.56 73 ILE A O 1
ATOM 609 N N . ASP A 1 74 ? -12.885 -3.684 17.983 1.00 94.50 74 ASP A N 1
ATOM 610 C CA . ASP A 1 74 ? -12.489 -2.531 18.794 1.00 94.50 74 ASP A CA 1
ATOM 611 C C . ASP A 1 74 ? -11.167 -1.921 18.307 1.00 94.50 74 ASP A C 1
ATOM 613 O O . ASP A 1 74 ? -10.399 -2.553 17.577 1.00 94.50 74 ASP A O 1
ATOM 617 N N . GLU A 1 75 ? -10.869 -0.694 18.742 1.00 91.81 75 GLU A N 1
ATOM 618 C CA . GLU A 1 75 ? -9.640 0.032 18.377 1.00 91.81 75 GLU A CA 1
ATOM 619 C C . GLU A 1 75 ? -8.376 -0.740 18.794 1.00 91.81 75 GLU A C 1
ATOM 621 O O . GLU A 1 75 ? -7.447 -0.886 18.000 1.00 91.81 75 GLU A O 1
ATOM 626 N N . ASN A 1 76 ? -8.391 -1.350 19.985 1.00 93.25 76 ASN A N 1
ATOM 627 C CA . ASN A 1 76 ? -7.305 -2.208 20.469 1.00 93.25 7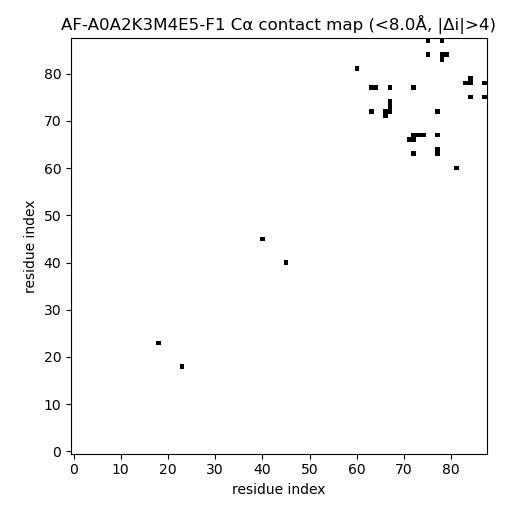6 ASN A CA 1
ATOM 628 C C . ASN A 1 76 ? -7.123 -3.473 19.620 1.00 93.25 76 ASN A C 1
ATOM 630 O O . ASN A 1 76 ? -6.002 -3.935 19.424 1.00 93.25 76 ASN A O 1
ATOM 634 N N . GLU A 1 77 ? -8.215 -4.075 19.142 1.00 93.81 77 GLU A N 1
ATOM 635 C CA . GLU A 1 77 ? -8.148 -5.273 18.299 1.00 93.81 77 GLU A CA 1
ATOM 636 C C . GLU A 1 77 ? -7.639 -4.921 16.901 1.00 93.81 77 GLU A C 1
ATOM 638 O O . GLU A 1 77 ? -6.802 -5.632 16.347 1.00 93.81 77 GLU A O 1
ATOM 643 N N . TYR A 1 78 ? -8.091 -3.790 16.359 1.00 94.00 78 TYR A N 1
ATOM 644 C CA . TYR A 1 78 ? -7.573 -3.247 15.113 1.00 94.00 78 TYR A CA 1
ATOM 645 C C . TYR A 1 78 ? -6.062 -3.013 15.201 1.00 94.00 78 TYR A C 1
ATOM 647 O O . TYR A 1 78 ? -5.338 -3.547 14.367 1.00 94.00 78 TYR A O 1
ATOM 655 N N . ALA A 1 79 ? -5.587 -2.320 16.243 1.00 94.44 79 ALA A N 1
ATOM 656 C CA . ALA A 1 79 ? -4.168 -2.016 16.414 1.00 94.44 79 ALA A CA 1
ATOM 657 C C . ALA A 1 79 ? -3.290 -3.267 16.530 1.00 94.44 79 ALA A C 1
ATOM 659 O O . ALA A 1 79 ? -2.207 -3.300 15.952 1.00 94.44 79 ALA A O 1
ATOM 660 N N . LYS A 1 80 ? -3.777 -4.323 17.194 1.00 94.50 80 LYS A N 1
ATOM 661 C CA . LYS A 1 80 ? -3.083 -5.620 17.246 1.00 94.50 80 LYS A CA 1
ATOM 662 C C . LYS A 1 80 ? -2.980 -6.293 15.884 1.00 94.50 80 LYS A C 1
ATOM 664 O O . LYS A 1 80 ? -1.949 -6.860 15.536 1.00 94.50 80 LYS A O 1
ATOM 669 N N . LEU A 1 81 ? -4.053 -6.238 15.097 1.00 91.69 81 LEU A N 1
ATOM 670 C CA . LEU A 1 81 ? -4.093 -6.856 13.772 1.00 91.69 81 LEU A CA 1
ATOM 671 C C . LEU A 1 81 ? -3.265 -6.087 12.734 1.00 91.69 81 LEU A C 1
ATOM 673 O O . LEU A 1 81 ? -2.766 -6.708 11.800 1.00 91.69 81 LEU A O 1
ATOM 677 N N . THR A 1 82 ? -3.110 -4.771 12.894 1.00 91.56 82 THR A N 1
ATOM 678 C CA . THR A 1 82 ? -2.267 -3.926 12.034 1.00 91.56 82 THR A CA 1
ATOM 679 C C . THR A 1 82 ? -0.849 -3.730 12.575 1.00 91.56 82 THR A C 1
ATOM 681 O O . THR A 1 82 ? -0.029 -3.112 11.905 1.00 91.56 82 THR A O 1
ATOM 684 N N . GLY A 1 83 ? -0.537 -4.228 13.777 1.00 90.62 83 GLY A N 1
ATOM 685 C CA . GLY A 1 83 ? 0.761 -4.023 14.428 1.00 90.62 83 GLY A CA 1
ATOM 686 C C . GLY A 1 83 ? 1.032 -2.568 14.830 1.00 90.62 83 GLY A C 1
ATOM 687 O O . GLY A 1 83 ? 2.182 -2.174 14.992 1.00 90.62 83 GLY A O 1
ATOM 688 N N . THR A 1 84 ? -0.015 -1.755 14.982 1.00 89.25 84 THR A N 1
ATOM 689 C CA . THR A 1 84 ? 0.065 -0.341 15.383 1.00 89.25 84 THR A CA 1
ATOM 690 C C . THR A 1 84 ? -0.266 -0.151 16.863 1.00 89.25 84 THR A C 1
ATOM 692 O O . THR A 1 84 ? -0.810 0.880 17.248 1.00 89.25 84 THR A O 1
ATOM 695 N N . GLU A 1 85 ? 0.016 -1.164 17.684 1.00 89.50 85 GLU A N 1
ATOM 696 C CA . GLU A 1 85 ? -0.244 -1.179 19.130 1.00 89.50 85 GLU A CA 1
ATOM 697 C C . GLU A 1 85 ? 0.478 -0.033 19.850 1.00 89.50 85 GLU A C 1
ATOM 699 O O . GLU A 1 85 ? -0.096 0.585 20.736 1.00 89.50 85 GLU A O 1
ATOM 704 N N . ASP A 1 86 ? 1.693 0.307 19.410 1.00 87.06 86 ASP A N 1
ATOM 705 C CA . ASP A 1 86 ? 2.511 1.377 19.998 1.00 87.06 86 ASP A CA 1
ATOM 706 C C . ASP A 1 86 ? 1.977 2.800 19.722 1.00 87.06 86 ASP A C 1
ATOM 708 O O . ASP A 1 86 ? 2.485 3.772 20.282 1.00 87.06 86 ASP A O 1
ATOM 712 N N . LEU A 1 87 ? 1.001 2.949 18.817 1.00 79.56 87 LEU A N 1
ATOM 713 C CA . LEU A 1 87 ? 0.440 4.244 18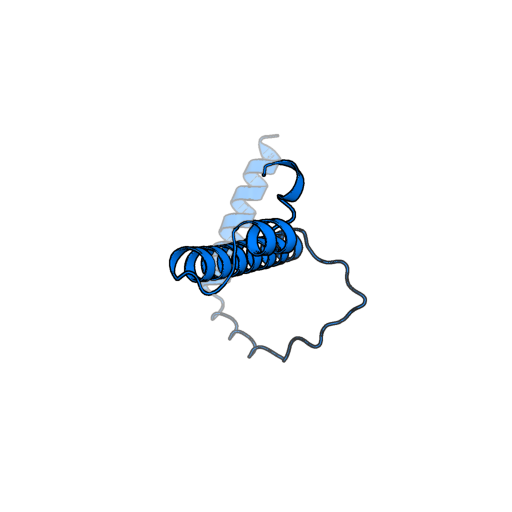.406 1.00 79.56 87 LEU A CA 1
ATOM 714 C C . LEU A 1 87 ? -0.884 4.588 19.105 1.00 79.56 87 LEU A C 1
ATOM 716 O O . LEU A 1 87 ? -1.451 5.645 18.812 1.00 79.56 87 LEU A O 1
ATOM 720 N N . LEU A 1 88 ? -1.385 3.701 19.966 1.00 74.06 88 LEU A N 1
ATOM 721 C CA . LEU A 1 88 ? -2.702 3.771 20.600 1.00 74.06 88 LEU A CA 1
ATOM 722 C C . LEU A 1 88 ? -2.563 4.003 22.110 1.00 74.06 88 LEU A C 1
ATOM 724 O O . LEU A 1 88 ? -3.294 4.878 22.627 1.00 74.06 88 LEU A O 1
#

pLDDT: mean 83.04, std 12.84, range [57.66, 97.56]